Protein AF-A0A639P1X4-F1 (afdb_monomer)

Mean predicted aligned error: 2.87 Å

Solvent-accessible surface area (backbone atoms only — not comparable to full-atom values): 3034 Å² total; per-residue (Å²): 98,87,85,50,45,65,63,53,50,52,45,51,52,23,58,76,68,74,43,88,54,98,66,56,71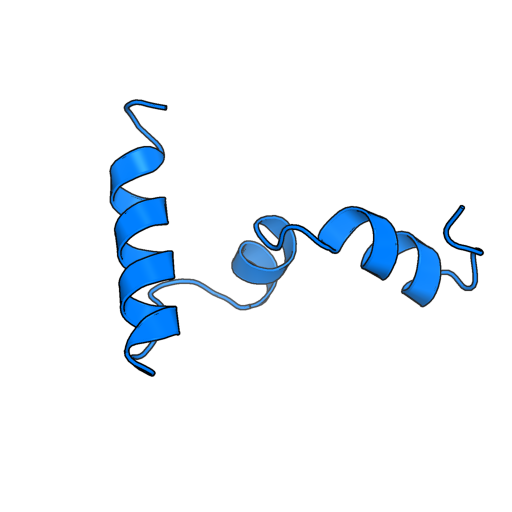,70,61,50,49,72,66,39,90,59,39,70,51,52,60,32,48,79,68,75,37,86,81,128

pLDDT: mean 96.32, std 3.59, range [77.5, 98.38]

Organism: Salmonella enterica (NCBI:txid28901)

Secondary structure (DSSP, 8-state):
-TTTHHHHHHHHHHHHHTPPPSS-HHHHHHH-TTHHHHHHHTTTPPP-

Radius of gyration: 13.2 Å; Cα contacts (8 Å, |Δi|>4): 16; chains: 1; bounding box: 30×20×33 Å

Sequence (48 aa):
GLCSAPLCAEILAAQMSNEPIPLDAGTLAALNPNRLWVRKLLKGKAVK

InterPro domains:
  IPR036188 FAD/NAD(P)-binding domain superfamily [G3DSA:3.50.50.60] (1-48)

Structure (mmCIF, N/CA/C/O backbone):
data_AF-A0A639P1X4-F1
#
_entry.id   AF-A0A639P1X4-F1
#
loop_
_atom_site.group_PDB
_atom_site.id
_atom_site.type_symbol
_atom_site.label_atom_id
_atom_site.label_alt_id
_atom_site.label_comp_id
_atom_site.label_asym_id
_atom_site.label_entity_id
_atom_site.label_seq_id
_atom_site.pdbx_PDB_ins_code
_atom_site.Cartn_x
_atom_site.Cartn_y
_atom_site.Cartn_z
_atom_site.occupancy
_atom_site.B_iso_or_equiv
_atom_site.auth_seq_id
_atom_site.auth_comp_id
_atom_site.auth_asym_id
_atom_site.auth_atom_id
_atom_site.pdbx_PDB_model_num
ATOM 1 N N . GLY A 1 1 ? 12.680 7.101 -0.092 1.00 83.50 1 GLY A N 1
ATOM 2 C CA . GLY A 1 1 ? 13.054 8.147 -1.059 1.00 83.50 1 GLY A CA 1
ATOM 3 C C . GLY A 1 1 ? 13.625 7.492 -2.289 1.00 83.50 1 GLY A C 1
ATOM 4 O O . GLY A 1 1 ? 12.851 6.960 -3.059 1.00 83.50 1 GLY A O 1
ATOM 5 N N . LEU A 1 2 ? 14.950 7.414 -2.414 1.00 95.81 2 LEU A N 1
ATOM 6 C CA . LEU A 1 2 ? 15.619 6.844 -3.594 1.00 95.81 2 LEU A CA 1
ATOM 7 C C . LEU A 1 2 ? 15.254 5.373 -3.874 1.00 95.81 2 LEU A C 1
ATOM 9 O O . LEU A 1 2 ? 14.931 5.041 -5.004 1.00 95.81 2 LEU A O 1
ATOM 13 N N . CYS A 1 3 ? 15.214 4.512 -2.850 1.00 96.12 3 CYS A N 1
ATOM 14 C CA . CYS A 1 3 ? 14.893 3.089 -3.048 1.00 96.12 3 CYS A CA 1
ATOM 15 C C . CYS A 1 3 ? 13.392 2.806 -3.223 1.00 96.12 3 CYS A C 1
ATOM 17 O O . CYS A 1 3 ? 13.015 1.844 -3.877 1.00 96.12 3 CYS A O 1
ATOM 19 N N . SER A 1 4 ? 12.526 3.614 -2.604 1.00 96.25 4 SER A N 1
ATOM 20 C CA . SER A 1 4 ? 11.078 3.365 -2.562 1.00 96.25 4 SER A CA 1
ATOM 21 C C . SER A 1 4 ? 10.301 4.129 -3.633 1.00 96.25 4 SER A C 1
ATOM 23 O O . SER A 1 4 ? 9.198 3.726 -3.980 1.00 96.25 4 SER A O 1
ATOM 25 N N . ALA A 1 5 ? 10.845 5.243 -4.135 1.00 97.75 5 ALA A N 1
ATOM 26 C CA . ALA A 1 5 ? 10.161 6.094 -5.10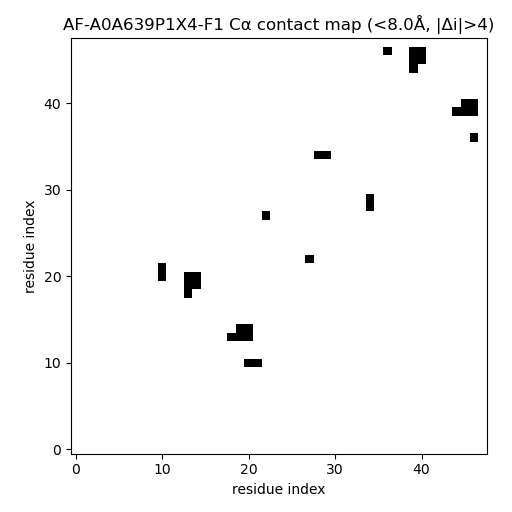3 1.00 97.75 5 ALA A CA 1
ATOM 27 C C . ALA A 1 5 ? 9.792 5.365 -6.403 1.00 97.75 5 ALA A C 1
ATOM 29 O O . ALA A 1 5 ? 8.646 5.535 -6.808 1.00 97.75 5 ALA A O 1
ATOM 30 N N . PRO A 1 6 ? 10.663 4.536 -7.021 1.00 97.25 6 PRO A N 1
ATOM 31 C CA . PRO A 1 6 ? 10.317 3.873 -8.278 1.00 97.25 6 PRO A CA 1
ATOM 32 C C . PRO A 1 6 ? 9.083 2.975 -8.137 1.00 97.25 6 PRO A C 1
ATOM 34 O O . PRO A 1 6 ? 8.114 3.135 -8.866 1.00 97.25 6 PRO A O 1
ATOM 37 N N . LEU A 1 7 ? 9.061 2.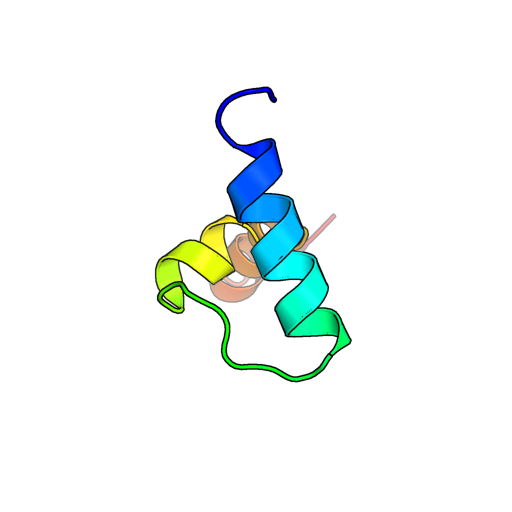105 -7.122 1.00 97.06 7 LEU A N 1
ATOM 38 C CA . LEU A 1 7 ? 7.932 1.202 -6.892 1.00 97.06 7 LEU A CA 1
ATOM 39 C C . LEU A 1 7 ? 6.653 1.960 -6.500 1.00 97.06 7 LEU A C 1
ATOM 41 O O . LEU A 1 7 ? 5.570 1.618 -6.962 1.00 97.06 7 LEU A O 1
ATOM 45 N N . CYS A 1 8 ? 6.759 3.007 -5.673 1.00 97.19 8 CYS A N 1
ATOM 46 C CA . CYS A 1 8 ? 5.600 3.831 -5.320 1.00 97.19 8 CYS A CA 1
ATOM 47 C C . CYS A 1 8 ? 5.013 4.578 -6.527 1.00 97.19 8 CYS A C 1
ATOM 49 O O . CYS A 1 8 ? 3.796 4.752 -6.584 1.00 97.19 8 CYS A O 1
ATOM 51 N N . ALA A 1 9 ? 5.854 5.022 -7.466 1.00 97.69 9 ALA A N 1
ATOM 52 C CA . ALA A 1 9 ? 5.403 5.676 -8.689 1.00 97.69 9 ALA A CA 1
ATOM 53 C C . ALA A 1 9 ? 4.603 4.707 -9.573 1.00 97.69 9 ALA A C 1
ATOM 55 O O . ALA A 1 9 ? 3.501 5.052 -9.989 1.00 97.69 9 ALA A O 1
ATOM 56 N N . GLU A 1 10 ? 5.102 3.484 -9.765 1.00 97.69 10 GLU A N 1
ATOM 57 C CA . GLU A 1 10 ? 4.403 2.427 -10.512 1.00 97.69 10 GLU A CA 1
ATOM 58 C C . GLU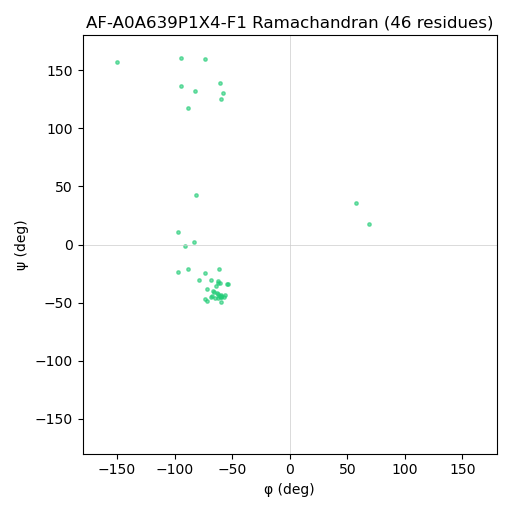 A 1 10 ? 3.048 2.072 -9.885 1.00 97.69 10 GLU A C 1
ATOM 60 O O . GLU A 1 10 ? 2.035 2.018 -10.577 1.00 97.69 10 GLU A O 1
ATOM 65 N N . ILE A 1 11 ? 2.991 1.904 -8.557 1.00 97.94 11 ILE A N 1
ATOM 66 C CA . ILE A 1 11 ? 1.731 1.622 -7.846 1.00 97.94 11 ILE A CA 1
ATOM 67 C C . ILE A 1 11 ? 0.698 2.723 -8.108 1.00 97.94 11 ILE A C 1
ATOM 69 O O . ILE A 1 11 ? -0.467 2.425 -8.373 1.00 97.94 11 ILE A O 1
ATOM 73 N N . LEU A 1 12 ? 1.116 3.990 -8.031 1.00 97.75 12 LEU A N 1
ATOM 74 C CA . LEU A 1 12 ? 0.227 5.126 -8.252 1.00 97.75 12 LEU A CA 1
ATOM 75 C C . LEU A 1 12 ? -0.234 5.206 -9.713 1.00 97.75 12 LEU A C 1
ATOM 77 O O . LEU A 1 12 ? -1.422 5.410 -9.959 1.00 97.75 12 LEU A O 1
ATOM 81 N N . ALA A 1 13 ? 0.679 5.016 -10.668 1.00 98.12 13 ALA A N 1
ATOM 82 C CA . ALA A 1 13 ? 0.370 5.036 -12.094 1.00 98.12 13 ALA A CA 1
ATOM 83 C C . ALA A 1 13 ? -0.611 3.917 -12.481 1.00 98.12 13 ALA A C 1
ATOM 85 O O . ALA A 1 13 ? -1.625 4.194 -13.129 1.00 98.12 13 ALA A O 1
ATOM 86 N N . ALA A 1 14 ? -0.369 2.688 -12.011 1.00 98.12 14 ALA A N 1
ATOM 87 C CA . ALA A 1 14 ? -1.261 1.551 -12.229 1.00 98.12 14 ALA A CA 1
ATOM 88 C C . ALA A 1 14 ? -2.646 1.799 -11.608 1.00 98.12 14 ALA A C 1
ATOM 90 O O . ALA A 1 14 ? -3.668 1.598 -12.263 1.00 98.12 14 ALA A O 1
ATOM 91 N N . GLN A 1 15 ? -2.698 2.326 -10.378 1.00 97.44 15 GLN A N 1
ATOM 92 C CA . GLN A 1 15 ? -3.962 2.645 -9.710 1.00 97.44 15 GLN A CA 1
ATOM 93 C C . GLN A 1 15 ? -4.769 3.718 -10.460 1.00 97.44 15 GLN A C 1
ATOM 95 O O . GLN A 1 15 ? -5.984 3.582 -10.593 1.00 97.44 15 GLN A O 1
ATOM 100 N N . MET A 1 16 ? -4.121 4.778 -10.953 1.00 98.31 16 MET A N 1
ATOM 101 C CA . MET A 1 16 ? -4.789 5.843 -11.716 1.00 98.31 16 MET A CA 1
ATOM 102 C C . MET A 1 16 ? -5.282 5.367 -13.087 1.00 98.31 16 MET A C 1
ATOM 104 O O . MET A 1 16 ? -6.299 5.858 -13.576 1.00 98.31 16 MET A O 1
ATOM 108 N N . SER A 1 17 ? -4.578 4.404 -13.682 1.00 98.38 17 SER A N 1
ATOM 109 C CA . SER A 1 17 ? -4.883 3.860 -15.011 1.00 98.38 17 SER A CA 1
ATOM 110 C C . SER A 1 17 ? -5.831 2.653 -14.969 1.00 98.38 17 SER A C 1
ATOM 112 O O . SER A 1 17 ? -6.220 2.151 -16.017 1.00 98.38 17 SER A O 1
ATOM 114 N N . ASN A 1 18 ? -6.256 2.217 -13.775 1.00 97.38 18 ASN A N 1
ATOM 115 C CA . ASN A 1 18 ? -7.029 0.986 -13.545 1.00 97.38 18 ASN A CA 1
ATOM 116 C C . ASN A 1 18 ? -6.328 -0.285 -14.055 1.00 97.38 18 ASN A C 1
ATOM 118 O O . ASN A 1 18 ? -6.971 -1.220 -14.534 1.00 97.38 18 ASN A O 1
ATOM 122 N N . GLU A 1 19 ? -5.007 -0.325 -13.931 1.00 98.19 19 GLU A N 1
ATOM 123 C CA . GLU A 1 19 ? -4.191 -1.484 -14.271 1.00 98.19 19 GLU A CA 1
ATOM 124 C C . GLU A 1 19 ? -3.924 -2.366 -13.037 1.00 98.19 19 GLU A C 1
ATOM 126 O O . GLU A 1 19 ? -4.052 -1.912 -11.892 1.00 98.19 19 GLU A O 1
ATOM 131 N N . PRO A 1 20 ? -3.547 -3.643 -13.234 1.00 97.25 20 PRO A N 1
ATOM 132 C CA . PRO A 1 20 ? -3.177 -4.523 -12.132 1.00 97.25 20 PRO A CA 1
ATOM 133 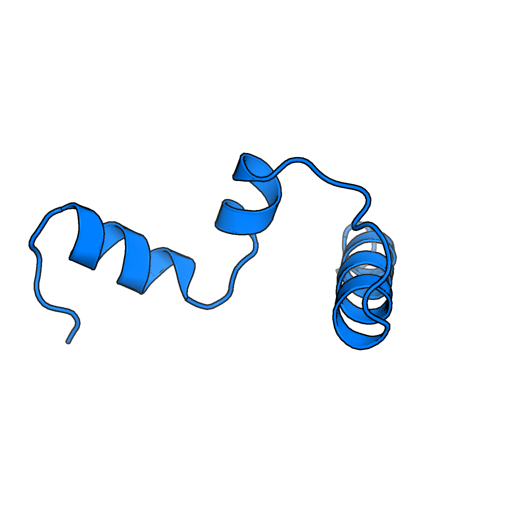C C . PRO A 1 20 ? -1.990 -3.972 -11.329 1.00 97.25 20 PRO A C 1
ATOM 135 O O . PRO A 1 20 ? -0.914 -3.724 -11.867 1.00 97.25 20 PRO A O 1
ATOM 138 N N . ILE A 1 21 ? -2.169 -3.825 -10.015 1.00 97.88 21 ILE A N 1
ATOM 139 C CA . ILE A 1 21 ? -1.137 -3.291 -9.118 1.00 97.88 21 ILE A CA 1
ATOM 140 C C . ILE A 1 21 ? -0.149 -4.412 -8.734 1.00 97.88 21 ILE A C 1
ATOM 142 O O . ILE A 1 21 ? -0.594 -5.484 -8.314 1.00 97.88 21 ILE A O 1
ATOM 146 N N . PRO A 1 22 ? 1.181 -4.194 -8.805 1.00 95.19 22 PRO A N 1
ATOM 147 C CA . PRO A 1 22 ? 2.194 -5.242 -8.631 1.00 95.19 22 PRO A CA 1
ATOM 148 C C . PRO A 1 22 ? 2.505 -5.560 -7.154 1.00 95.19 22 PRO A C 1
ATOM 150 O O . PRO A 1 22 ? 3.666 -5.685 -6.766 1.00 95.19 22 PRO A O 1
ATOM 153 N N . LEU A 1 23 ? 1.484 -5.654 -6.299 1.00 96.75 23 LEU A N 1
ATOM 154 C CA . LEU A 1 23 ? 1.621 -5.950 -4.869 1.00 96.75 23 LEU A CA 1
ATOM 155 C C . LEU A 1 23 ? 0.399 -6.694 -4.328 1.00 96.75 23 LEU A C 1
ATOM 157 O O . LEU A 1 23 ? -0.709 -6.575 -4.847 1.00 96.75 23 LEU A O 1
ATOM 161 N N . ASP A 1 24 ? 0.593 -7.415 -3.225 1.00 97.62 24 ASP A N 1
ATOM 162 C CA . ASP A 1 24 ? -0.503 -8.032 -2.489 1.00 97.62 24 ASP A CA 1
ATOM 163 C C . ASP A 1 24 ? -1.333 -6.999 -1.704 1.00 97.62 24 ASP A C 1
ATOM 165 O O . ASP A 1 24 ? -0.883 -5.902 -1.353 1.00 97.62 24 ASP A O 1
ATOM 169 N N . ALA A 1 25 ? -2.564 -7.385 -1.367 1.00 96.19 25 ALA A N 1
ATOM 170 C CA . ALA A 1 25 ? -3.512 -6.515 -0.680 1.00 96.19 25 ALA A CA 1
ATOM 171 C C . ALA A 1 25 ? -3.045 -6.069 0.719 1.00 96.19 25 ALA A C 1
ATOM 173 O O . ALA A 1 25 ? -3.360 -4.954 1.141 1.00 96.19 25 ALA A O 1
ATOM 174 N N . GLY A 1 26 ? -2.300 -6.909 1.446 1.00 97.75 26 GLY A N 1
ATOM 175 C CA . GLY A 1 26 ? -1.803 -6.583 2.783 1.00 97.75 26 GLY A CA 1
ATOM 176 C C . GLY A 1 26 ? -0.744 -5.487 2.734 1.00 97.75 26 GLY A C 1
ATOM 177 O O . GLY A 1 26 ? -0.819 -4.509 3.488 1.00 97.75 26 GLY A O 1
ATOM 178 N N . THR A 1 27 ? 0.194 -5.608 1.796 1.00 97.19 27 THR A N 1
ATOM 179 C CA . THR A 1 27 ? 1.226 -4.593 1.560 1.00 97.19 27 THR A CA 1
ATOM 180 C C . THR A 1 27 ? 0.613 -3.289 1.041 1.00 97.19 27 THR A C 1
ATOM 182 O O . THR A 1 27 ? 0.956 -2.214 1.539 1.00 97.19 27 THR A O 1
ATOM 185 N N . LEU A 1 28 ? -0.372 -3.350 0.137 1.00 97.38 28 LEU A N 1
ATOM 186 C CA . LEU A 1 28 ? -1.095 -2.154 -0.323 1.00 97.38 28 LEU A CA 1
ATOM 187 C C . LEU A 1 28 ? -1.868 -1.459 0.804 1.00 97.38 28 LEU A C 1
ATOM 189 O O . LEU A 1 28 ? -1.809 -0.234 0.937 1.00 97.38 28 LEU A O 1
ATOM 193 N N . ALA A 1 29 ? -2.529 -2.218 1.680 1.00 97.56 29 ALA A N 1
ATOM 194 C CA . ALA A 1 29 ? -3.194 -1.659 2.856 1.00 97.56 29 ALA A CA 1
ATOM 195 C C . ALA A 1 29 ? -2.204 -0.976 3.819 1.00 97.56 29 ALA A C 1
ATOM 197 O O . ALA A 1 29 ? -2.554 0.008 4.477 1.00 97.56 29 ALA A O 1
ATOM 198 N N . ALA A 1 30 ? -0.960 -1.460 3.894 1.00 97.56 30 ALA A N 1
ATOM 199 C CA . ALA A 1 30 ? 0.098 -0.837 4.687 1.00 97.56 30 ALA A CA 1
ATOM 200 C C . ALA A 1 30 ? 0.643 0.463 4.066 1.00 97.56 30 ALA A C 1
ATOM 202 O O . ALA A 1 30 ? 1.146 1.312 4.807 1.00 97.56 30 ALA A O 1
ATOM 203 N N . LEU A 1 31 ? 0.521 0.643 2.749 1.00 97.00 31 LEU A N 1
ATOM 204 C CA . LEU A 1 31 ? 0.911 1.866 2.037 1.00 97.00 31 LEU A CA 1
ATOM 205 C C . LEU A 1 31 ? -0.211 2.913 1.975 1.00 97.00 31 LEU A C 1
ATOM 207 O O . LEU A 1 31 ? 0.076 4.096 1.802 1.00 97.00 31 LEU A O 1
ATOM 211 N N . ASN A 1 32 ? -1.472 2.507 2.154 1.00 97.00 32 ASN A N 1
ATOM 212 C CA . ASN A 1 32 ? -2.615 3.406 2.025 1.00 97.00 32 ASN A CA 1
ATOM 213 C C . ASN A 1 32 ? -2.521 4.609 2.998 1.00 97.00 32 ASN A C 1
ATOM 215 O O . ASN A 1 32 ? -2.326 4.412 4.208 1.00 97.00 32 ASN A O 1
ATOM 219 N N . PRO A 1 33 ? -2.703 5.857 2.521 1.00 97.38 33 PRO A N 1
ATOM 220 C CA . PRO A 1 33 ? -2.691 7.047 3.372 1.00 97.38 33 PRO A CA 1
ATOM 221 C C . PRO A 1 33 ? -3.656 6.975 4.563 1.00 97.38 33 PRO A C 1
ATOM 223 O O . PRO A 1 33 ? -3.334 7.446 5.655 1.00 97.38 33 PRO A O 1
ATOM 226 N N . ASN A 1 34 ? -4.813 6.326 4.401 1.00 97.38 34 ASN A N 1
ATOM 227 C CA . ASN A 1 34 ? -5.822 6.222 5.457 1.00 97.38 34 ASN A CA 1
ATOM 228 C C . ASN A 1 34 ? -5.559 5.090 6.475 1.00 97.38 34 ASN A C 1
ATOM 230 O O . ASN A 1 34 ? -6.358 4.909 7.401 1.00 97.38 34 ASN A O 1
ATOM 234 N N . ARG A 1 35 ? -4.449 4.335 6.359 1.00 97.56 35 ARG A N 1
ATOM 235 C CA . ARG A 1 35 ? -4.215 3.099 7.137 1.00 97.56 35 ARG A CA 1
ATOM 236 C C . ARG A 1 35 ? -4.341 3.278 8.650 1.00 97.56 35 ARG A C 1
ATOM 238 O O . ARG A 1 35 ? -4.756 2.360 9.356 1.00 97.56 35 ARG A O 1
ATOM 245 N N . LEU A 1 36 ? -3.954 4.444 9.175 1.00 97.50 36 LEU A N 1
ATOM 246 C CA . LEU A 1 36 ? -3.982 4.725 10.613 1.00 97.50 36 LEU A CA 1
ATOM 247 C C . LEU A 1 36 ? -5.413 4.907 11.124 1.00 97.50 36 LEU A C 1
ATOM 249 O O . LEU A 1 36 ? -5.738 4.436 12.214 1.00 97.50 36 LEU A O 1
ATOM 253 N N . TRP A 1 37 ? -6.264 5.557 10.333 1.00 97.44 37 TRP A N 1
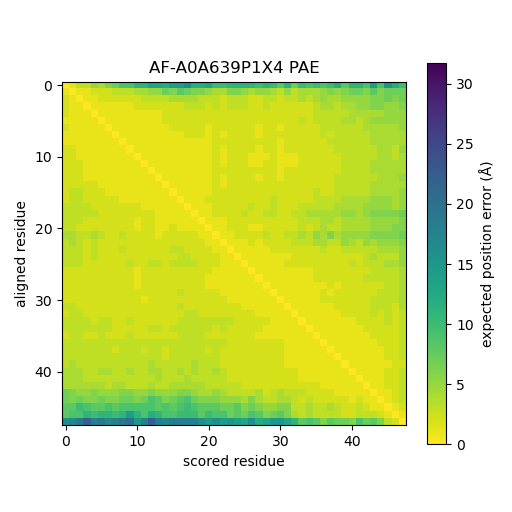ATOM 254 C CA . TRP A 1 37 ? -7.677 5.738 10.647 1.00 97.44 37 TRP A CA 1
ATOM 255 C C . TRP A 1 37 ? -8.428 4.423 10.508 1.00 97.44 37 TRP A C 1
ATOM 257 O O . TRP A 1 37 ? -9.080 3.998 11.458 1.00 97.44 37 TRP A O 1
ATOM 267 N N . VAL A 1 38 ? -8.240 3.714 9.393 1.00 96.81 38 VAL A N 1
ATOM 268 C CA . VAL A 1 38 ? -8.874 2.410 9.150 1.00 96.81 38 VAL A CA 1
ATOM 269 C C . VAL A 1 38 ? -8.539 1.416 10.265 1.00 96.81 38 VAL A C 1
ATOM 271 O O . VAL A 1 38 ? -9.431 0.769 10.804 1.00 96.81 38 VAL A O 1
ATOM 274 N N . ARG A 1 39 ? -7.280 1.359 10.722 1.00 96.75 39 ARG A N 1
ATOM 275 C CA . ARG A 1 39 ? -6.882 0.513 11.864 1.00 96.75 39 ARG A CA 1
ATOM 276 C C . ARG A 1 39 ? -7.593 0.854 13.175 1.00 96.75 39 ARG A C 1
ATOM 278 O O . ARG A 1 39 ? -7.789 -0.043 13.994 1.00 96.75 39 ARG A O 1
ATOM 285 N N . LYS A 1 40 ? -7.924 2.128 13.416 1.00 97.31 40 LYS A N 1
ATOM 286 C CA . LYS A 1 40 ? -8.708 2.546 14.591 1.00 97.31 40 LYS A CA 1
ATOM 287 C C . LYS A 1 40 ? -10.173 2.146 14.424 1.00 97.31 40 LYS A C 1
ATOM 289 O O . LYS A 1 40 ? -10.717 1.523 15.332 1.00 97.31 40 LYS A O 1
ATOM 294 N N . LEU A 1 41 ? -10.754 2.422 13.256 1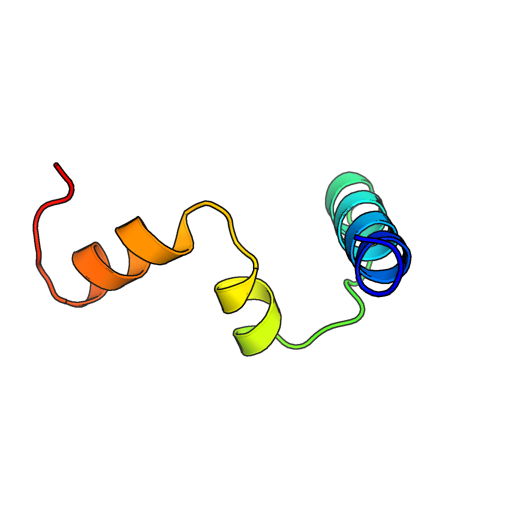.00 97.00 41 LEU A N 1
ATOM 295 C CA . LEU A 1 41 ? -12.146 2.104 12.930 1.00 97.00 41 LEU A CA 1
ATOM 296 C C . LEU A 1 41 ? -12.427 0.600 13.019 1.00 97.00 41 LEU A C 1
ATOM 298 O O . LEU A 1 41 ? -13.377 0.200 13.682 1.00 97.00 41 LEU A O 1
ATOM 302 N N . LEU A 1 42 ? -11.547 -0.242 12.469 1.00 96.38 42 LEU A N 1
ATOM 303 C CA . LEU A 1 42 ? -11.655 -1.705 12.566 1.00 96.38 42 LEU A CA 1
ATOM 304 C C . LEU A 1 42 ? -11.587 -2.229 14.010 1.00 96.38 42 LEU A C 1
ATOM 306 O O . LEU A 1 42 ? -12.043 -3.331 14.289 1.00 96.38 42 LEU A O 1
ATOM 310 N N . LYS A 1 43 ? -11.023 -1.448 14.938 1.00 97.56 43 LYS A N 1
ATOM 311 C CA . LYS A 1 43 ? -10.973 -1.756 16.377 1.00 97.56 43 LYS A CA 1
ATOM 312 C C . LYS A 1 43 ? -12.093 -1.067 17.169 1.00 97.56 43 LYS A C 1
ATOM 314 O O . LYS A 1 43 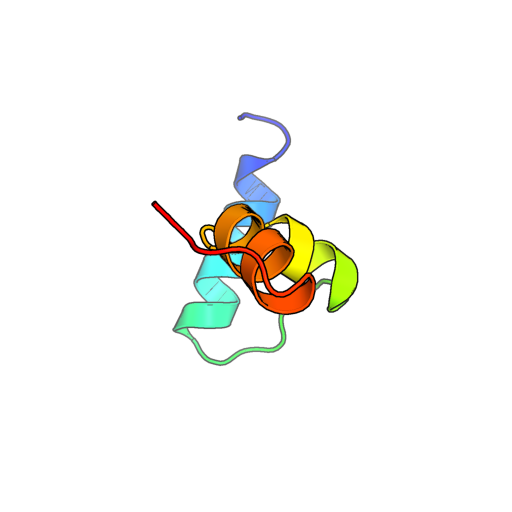? -12.006 -1.017 18.393 1.00 97.56 43 LYS A O 1
ATOM 319 N N . GLY A 1 44 ? -13.082 -0.473 16.496 1.00 96.38 44 GLY A N 1
ATOM 320 C CA . GLY A 1 44 ? -14.187 0.261 17.122 1.00 96.38 44 GLY A CA 1
ATOM 321 C C . GLY A 1 44 ? -13.778 1.575 17.798 1.00 96.38 44 GLY A C 1
ATOM 322 O O . GLY A 1 44 ? -14.506 2.085 18.645 1.00 96.38 44 GLY A O 1
ATOM 323 N N . LYS A 1 45 ? -12.601 2.127 17.475 1.00 96.19 45 LYS A N 1
ATOM 324 C CA . LYS A 1 45 ? -12.100 3.371 18.076 1.00 96.19 45 LYS A CA 1
ATOM 325 C C . LYS A 1 45 ? -12.457 4.571 17.206 1.00 96.19 45 LYS A C 1
ATOM 327 O O . LYS A 1 45 ? -12.237 4.544 15.996 1.00 96.19 45 LYS A O 1
ATOM 332 N N . ALA A 1 46 ? -12.914 5.649 17.840 1.00 93.31 46 ALA A N 1
ATOM 333 C CA . ALA A 1 46 ? -13.156 6.918 17.165 1.00 93.31 46 ALA A CA 1
ATOM 334 C C . ALA A 1 46 ? -11.866 7.476 16.530 1.00 93.31 46 ALA A C 1
ATOM 336 O O . ALA A 1 46 ? -10.780 7.427 17.123 1.00 93.31 46 ALA A O 1
ATOM 337 N N . VAL A 1 47 ? -12.000 8.020 15.321 1.00 90.56 47 VAL A N 1
ATOM 3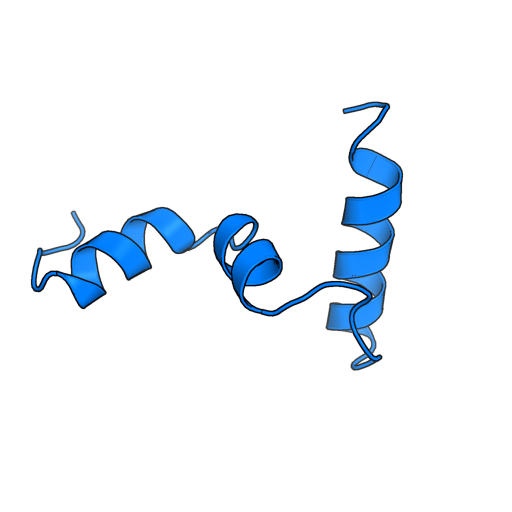38 C CA . VAL A 1 47 ? -10.964 8.822 14.665 1.00 90.56 47 VAL A CA 1
ATOM 339 C C . VAL A 1 47 ? -11.193 10.267 15.105 1.00 90.56 47 VAL A C 1
ATOM 341 O O . VAL A 1 47 ? -12.274 10.803 14.893 1.00 90.56 47 VAL A O 1
ATOM 344 N N . LYS A 1 48 ? -10.207 10.840 15.799 1.00 77.50 48 LYS A N 1
ATOM 345 C CA . LYS A 1 48 ? -10.140 12.268 16.120 1.00 77.50 48 LYS A CA 1
ATOM 346 C C . LYS A 1 48 ? -9.246 12.950 15.103 1.00 77.50 48 LYS A C 1
ATOM 348 O O . LYS A 1 48 ? -8.264 12.275 14.698 1.00 77.50 48 LYS A O 1
#

Foldseek 3Di:
DVVCVVLVVQQVVCVVVVHDRPDDPVVVLVVDPCNVVVVCVVVVHDDD